Protein AF-W0DTK4-F1 (afdb_monomer_lite)

Structure (mmCIF, N/CA/C/O backbone):
data_AF-W0DTK4-F1
#
_entry.id   AF-W0DTK4-F1
#
loop_
_atom_site.group_PDB
_atom_site.id
_atom_site.type_symbol
_atom_site.label_atom_id
_atom_site.label_alt_id
_atom_site.label_comp_id
_atom_site.label_asym_id
_atom_site.label_entity_id
_atom_site.label_seq_id
_atom_site.pdbx_PDB_ins_code
_atom_site.Cartn_x
_atom_site.Cartn_y
_a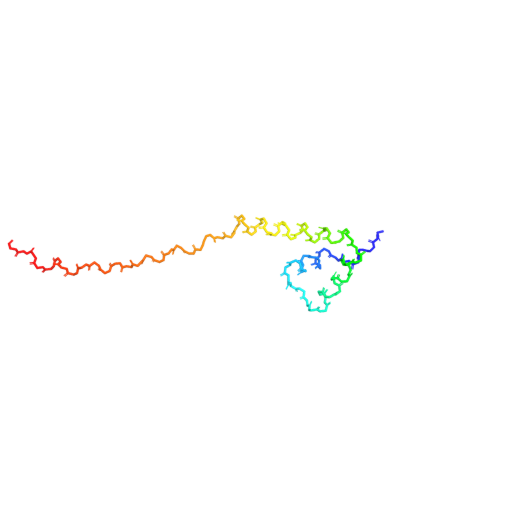tom_site.Cartn_z
_atom_site.occupancy
_atom_site.B_iso_or_equiv
_atom_site.auth_seq_id
_atom_site.auth_comp_id
_atom_site.auth_asym_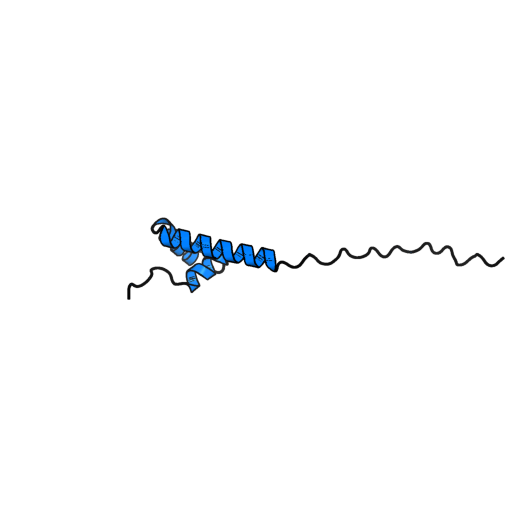id
_atom_site.auth_atom_id
_atom_site.pdbx_PDB_model_num
ATOM 1 N N . MET A 1 1 ? -11.539 23.854 1.029 1.00 37.00 1 MET A N 1
ATOM 2 C CA . MET A 1 1 ? -10.497 22.816 0.911 1.00 37.00 1 MET A CA 1
ATOM 3 C C . MET A 1 1 ? -10.938 21.688 1.819 1.00 37.00 1 MET A C 1
ATOM 5 O O . MET A 1 1 ? -11.011 21.905 3.016 1.00 37.00 1 MET A O 1
ATOM 9 N N . THR A 1 2 ? -11.411 20.578 1.263 1.00 47.69 2 THR A N 1
ATOM 10 C CA . THR A 1 2 ? -11.856 19.422 2.053 1.00 47.69 2 THR A CA 1
ATOM 11 C C . THR A 1 2 ? -10.624 18.742 2.634 1.00 47.69 2 THR A C 1
ATOM 13 O O . THR A 1 2 ? -9.768 18.305 1.865 1.00 47.69 2 THR A O 1
ATOM 16 N N . GLU A 1 3 ? -10.503 18.706 3.959 1.00 59.59 3 GLU A N 1
ATOM 17 C CA . GLU A 1 3 ? -9.438 17.963 4.633 1.00 59.59 3 GLU A CA 1
ATOM 18 C C . GLU A 1 3 ? -9.530 16.493 4.216 1.00 59.59 3 GLU A C 1
ATOM 20 O O . GLU A 1 3 ? -10.551 15.832 4.412 1.00 59.59 3 GLU A O 1
ATOM 25 N N . ARG A 1 4 ? -8.483 16.003 3.548 1.00 71.31 4 ARG A N 1
ATOM 26 C CA . ARG A 1 4 ? -8.366 14.591 3.191 1.00 71.31 4 ARG A CA 1
ATOM 27 C C . ARG A 1 4 ? -8.077 13.809 4.476 1.00 71.31 4 ARG A C 1
ATOM 29 O O . ARG A 1 4 ? -7.201 14.230 5.227 1.00 71.31 4 ARG A O 1
ATOM 36 N N . PRO A 1 5 ? -8.757 12.678 4.725 1.00 80.50 5 PRO A N 1
ATOM 37 C CA . PRO A 1 5 ? -8.579 11.923 5.964 1.00 80.50 5 PRO A CA 1
ATOM 38 C C . PRO A 1 5 ? -7.184 11.294 6.084 1.00 80.50 5 PRO A C 1
ATOM 40 O O . PRO A 1 5 ? -6.748 11.007 7.192 1.00 80.50 5 PRO A O 1
ATOM 43 N N . LEU A 1 6 ? -6.476 11.103 4.964 1.00 88.94 6 LEU A N 1
ATOM 44 C CA . LEU A 1 6 ? -5.090 10.641 4.915 1.00 88.94 6 LEU A CA 1
ATOM 45 C C . LEU A 1 6 ? -4.261 11.562 4.018 1.00 88.94 6 LEU A C 1
ATOM 47 O O . LEU A 1 6 ? -4.722 11.963 2.945 1.00 88.94 6 LEU A O 1
ATOM 51 N N . SER A 1 7 ? -3.032 11.860 4.437 1.00 93.12 7 SER A N 1
ATOM 52 C CA . SER A 1 7 ? -2.071 12.592 3.609 1.00 93.12 7 SER A CA 1
ATOM 53 C C . SER A 1 7 ? -1.403 11.673 2.578 1.00 93.12 7 SER A C 1
ATOM 55 O O . SER A 1 7 ? -1.368 10.448 2.741 1.00 93.12 7 SER A O 1
ATOM 57 N N . ASP A 1 8 ? -0.832 12.253 1.521 1.00 92.94 8 ASP A N 1
ATOM 58 C CA . ASP A 1 8 ? -0.110 11.479 0.504 1.00 92.94 8 ASP A CA 1
ATOM 59 C C . ASP A 1 8 ? 1.144 10.805 1.081 1.00 92.94 8 ASP A C 1
ATOM 61 O O . ASP A 1 8 ? 1.481 9.682 0.699 1.00 92.94 8 A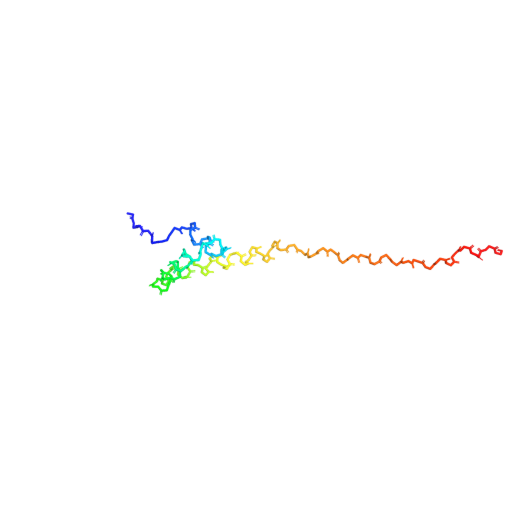SP A O 1
ATOM 65 N N . GLU A 1 9 ? 1.805 11.443 2.050 1.00 94.38 9 GLU A N 1
ATOM 66 C CA . GLU A 1 9 ? 2.951 10.883 2.769 1.00 94.38 9 GLU A CA 1
ATOM 67 C C . GLU A 1 9 ? 2.558 9.614 3.532 1.00 94.38 9 GLU A C 1
ATOM 69 O O . GLU A 1 9 ? 3.279 8.617 3.472 1.00 94.38 9 GLU A O 1
ATOM 74 N N . MET A 1 10 ? 1.392 9.610 4.191 1.00 94.94 10 MET A N 1
ATOM 75 C CA . MET A 1 10 ? 0.884 8.426 4.893 1.00 94.94 10 MET A CA 1
ATOM 76 C C . MET A 1 10 ? 0.577 7.277 3.928 1.00 94.94 10 MET A C 1
ATOM 78 O O . MET A 1 10 ? 0.892 6.125 4.228 1.00 94.94 10 MET A O 1
ATOM 82 N N . LEU A 1 11 ? -0.008 7.571 2.762 1.00 95.12 11 LEU A N 1
ATOM 83 C CA . LEU A 1 11 ? -0.316 6.557 1.747 1.00 95.12 11 LEU A CA 1
ATOM 84 C C . LEU A 1 11 ? 0.959 5.941 1.155 1.00 95.12 11 LEU A C 1
ATOM 86 O O . LEU A 1 11 ? 1.036 4.722 0.994 1.00 95.12 11 LEU A O 1
ATOM 90 N N . ASN A 1 12 ? 1.978 6.758 0.879 1.00 95.31 12 ASN A N 1
ATOM 91 C CA . ASN A 1 12 ? 3.273 6.267 0.405 1.00 95.31 12 ASN A CA 1
ATOM 92 C C . ASN A 1 12 ? 3.973 5.419 1.477 1.00 95.31 12 ASN A C 1
ATOM 94 O O . ASN A 1 12 ? 4.367 4.286 1.203 1.00 95.31 12 ASN A O 1
ATOM 98 N N . ALA A 1 13 ? 4.031 5.899 2.724 1.00 96.81 13 ALA A N 1
ATOM 99 C CA . ALA A 1 13 ? 4.611 5.150 3.838 1.00 96.81 13 ALA A CA 1
ATOM 100 C C . ALA A 1 13 ? 3.876 3.821 4.094 1.00 96.81 13 ALA A C 1
ATOM 102 O O . ALA A 1 13 ? 4.507 2.819 4.445 1.00 96.81 13 ALA A O 1
ATOM 103 N N . PHE A 1 14 ? 2.556 3.777 3.880 1.00 96.69 14 PHE A N 1
ATOM 104 C CA . PHE A 1 14 ? 1.778 2.540 3.934 1.00 96.69 14 PHE A CA 1
ATOM 105 C C . PHE A 1 14 ? 2.230 1.538 2.860 1.00 96.69 14 PHE A C 1
ATOM 107 O O . PHE A 1 14 ? 2.540 0.390 3.188 1.00 96.69 14 PHE A O 1
ATOM 114 N N . VAL A 1 15 ? 2.328 1.971 1.597 1.00 96.50 15 VAL A N 1
ATOM 115 C CA . VAL A 1 15 ? 2.800 1.142 0.467 1.00 96.50 15 VAL A CA 1
ATOM 116 C C . VAL A 1 15 ? 4.250 0.675 0.672 1.00 96.50 15 VAL A C 1
ATOM 118 O O . VAL A 1 15 ? 4.619 -0.447 0.299 1.00 96.50 15 VAL A O 1
ATOM 121 N N . ASP A 1 16 ? 5.071 1.493 1.326 1.00 95.44 16 ASP A N 1
ATOM 122 C CA . ASP A 1 16 ? 6.461 1.184 1.660 1.00 95.44 16 ASP A CA 1
ATOM 123 C C . ASP A 1 16 ? 6.654 0.389 2.951 1.00 95.44 16 ASP A C 1
ATOM 125 O O . ASP A 1 16 ? 7.773 -0.034 3.241 1.00 95.44 16 ASP A O 1
ATOM 129 N N . ARG A 1 17 ? 5.569 0.082 3.674 1.00 95.00 17 ARG A N 1
ATOM 130 C CA . ARG A 1 17 ? 5.594 -0.612 4.975 1.00 95.00 17 ARG A CA 1
ATOM 131 C C . ARG A 1 17 ? 6.437 0.120 6.029 1.00 95.00 17 ARG A C 1
ATOM 133 O O . ARG A 1 17 ? 7.013 -0.516 6.907 1.00 95.00 17 ARG A O 1
ATOM 140 N N . GLN A 1 18 ? 6.490 1.445 5.944 1.00 97.38 18 GLN A N 1
ATOM 141 C CA . GLN A 1 18 ? 7.238 2.327 6.846 1.00 97.38 18 GLN A CA 1
ATOM 142 C C . GLN A 1 18 ? 6.370 2.928 7.962 1.00 97.38 18 GLN A C 1
ATOM 144 O O . GLN A 1 18 ? 6.856 3.717 8.765 1.00 97.38 18 GLN A O 1
ATOM 149 N N . LEU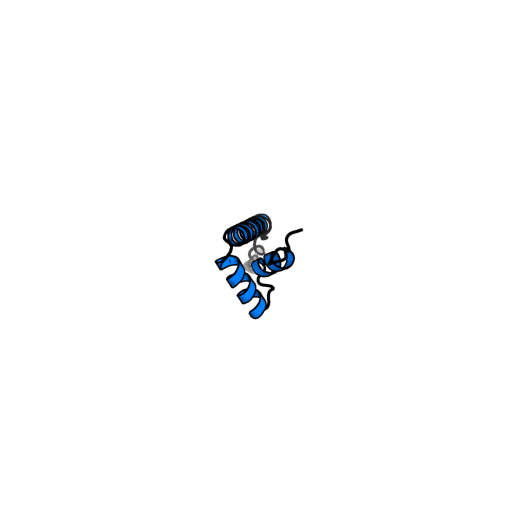 A 1 19 ? 5.090 2.558 8.030 1.00 96.62 19 LEU A N 1
ATOM 150 C CA . LEU A 1 19 ? 4.197 2.968 9.109 1.00 96.62 19 LEU A CA 1
ATOM 151 C C . LEU A 1 19 ? 4.391 2.137 10.378 1.00 96.62 19 LEU A C 1
ATOM 153 O O . LEU A 1 19 ? 4.719 0.947 10.324 1.00 96.62 19 LEU A O 1
ATOM 157 N N . SER A 1 20 ? 4.089 2.756 11.522 1.00 97.06 20 SER A N 1
ATOM 158 C CA . SER A 1 20 ? 3.903 2.037 12.779 1.00 97.06 20 SER A CA 1
ATOM 159 C C . SER A 1 20 ? 2.711 1.071 12.685 1.00 97.06 20 SER A C 1
ATOM 161 O O . SER A 1 20 ? 1.866 1.163 11.788 1.00 97.06 20 SER A O 1
ATOM 163 N N . ALA A 1 21 ? 2.614 0.119 13.617 1.00 95.75 21 ALA A N 1
ATOM 164 C CA . ALA A 1 21 ? 1.481 -0.806 13.648 1.00 95.75 21 ALA A CA 1
ATOM 165 C C . ALA A 1 21 ? 0.138 -0.076 13.849 1.00 95.75 21 ALA A C 1
ATOM 167 O O . ALA A 1 21 ? -0.861 -0.468 13.245 1.00 95.75 21 ALA A O 1
ATOM 168 N N . GLU A 1 22 ? 0.128 0.982 14.662 1.00 96.19 22 GLU A N 1
ATOM 169 C CA . GLU A 1 22 ? -1.053 1.801 14.941 1.00 96.19 22 GLU A CA 1
ATOM 170 C C . GLU A 1 22 ? -1.496 2.581 13.700 1.00 96.19 22 GLU A C 1
ATOM 172 O O . GLU A 1 22 ? -2.641 2.441 13.262 1.00 96.19 22 GLU A O 1
ATOM 177 N N . ASP A 1 23 ? -0.570 3.296 13.057 1.00 94.19 23 ASP A N 1
ATOM 178 C CA . ASP A 1 23 ? -0.865 4.072 11.847 1.00 94.19 23 ASP A CA 1
ATOM 179 C C . ASP A 1 23 ? -1.320 3.168 10.703 1.00 94.19 23 ASP A C 1
ATOM 181 O O . ASP A 1 23 ? -2.242 3.495 9.956 1.00 94.19 23 ASP A O 1
ATOM 185 N N . ARG A 1 24 ? -0.723 1.975 10.587 1.00 96.56 24 ARG A N 1
ATOM 186 C CA . ARG A 1 24 ? -1.146 0.990 9.591 1.00 96.56 24 ARG A CA 1
ATOM 187 C C . ARG A 1 24 ? -2.592 0.553 9.815 1.00 96.56 24 ARG A C 1
ATOM 189 O O . ARG A 1 24 ? -3.331 0.407 8.845 1.00 96.56 24 ARG A O 1
ATOM 196 N N . LEU A 1 25 ? -3.003 0.326 11.065 1.00 96.12 25 LEU A N 1
ATOM 197 C CA . LEU A 1 25 ? -4.391 -0.020 11.388 1.00 96.12 25 LEU A CA 1
ATOM 198 C C . LEU A 1 25 ? -5.344 1.141 11.104 1.00 96.12 25 LEU A C 1
ATOM 200 O O . LEU A 1 25 ? -6.441 0.901 10.603 1.00 96.12 25 LEU A O 1
ATOM 204 N N . HIS A 1 26 ? -4.931 2.376 11.390 1.00 94.19 26 HIS A N 1
ATOM 205 C CA . HIS A 1 26 ? -5.707 3.565 11.055 1.00 94.19 26 HIS A CA 1
ATOM 206 C C . HIS A 1 26 ? -5.941 3.669 9.541 1.00 94.19 26 HIS A C 1
ATOM 208 O O . HIS A 1 26 ? -7.090 3.708 9.102 1.00 94.19 26 HIS A O 1
ATOM 214 N N . VAL A 1 27 ? -4.874 3.591 8.740 1.00 94.69 27 VAL A N 1
ATOM 215 C CA . VAL A 1 27 ? -4.951 3.632 7.271 1.00 94.69 27 VAL A CA 1
ATOM 216 C C . VAL A 1 27 ? -5.840 2.513 6.720 1.00 94.69 27 VAL A C 1
ATOM 218 O O . VAL A 1 27 ? -6.685 2.767 5.865 1.00 94.69 27 VAL A O 1
ATOM 221 N N . LEU A 1 28 ? -5.722 1.288 7.245 1.00 95.62 28 LEU A N 1
ATOM 222 C CA . LEU A 1 28 ? -6.566 0.163 6.826 1.00 95.62 28 LEU A CA 1
ATOM 223 C C . LEU A 1 28 ? -8.058 0.398 7.091 1.00 95.62 28 LEU A C 1
ATOM 225 O O . LEU A 1 28 ? -8.874 0.030 6.251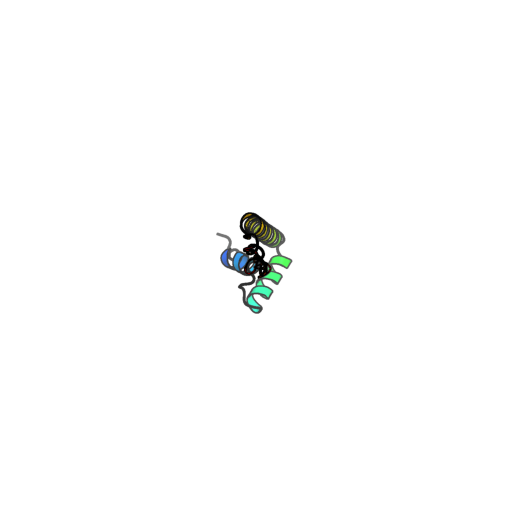 1.00 95.62 28 LEU A O 1
ATOM 229 N N . ARG A 1 29 ? -8.421 1.003 8.230 1.00 95.06 29 ARG A N 1
ATOM 230 C CA . ARG A 1 29 ? -9.824 1.336 8.535 1.00 95.06 29 ARG A CA 1
ATOM 231 C C . ARG A 1 29 ? -10.367 2.366 7.552 1.00 95.06 29 ARG A C 1
ATOM 233 O O . ARG A 1 29 ? -11.432 2.158 6.990 1.00 95.06 29 ARG A O 1
ATOM 240 N N . VAL A 1 30 ? -9.603 3.427 7.293 1.00 94.50 30 VAL A N 1
ATOM 241 C CA . VAL A 1 30 ? -10.022 4.489 6.369 1.00 94.50 30 VAL A CA 1
ATOM 242 C C . VAL A 1 30 ? -10.170 3.958 4.937 1.00 94.50 30 VAL A C 1
ATOM 244 O O . VAL A 1 30 ? -11.154 4.258 4.272 1.00 94.50 30 VAL A O 1
ATOM 247 N N . ILE A 1 31 ? -9.241 3.118 4.467 1.00 94.44 31 ILE A N 1
ATOM 248 C CA . ILE A 1 31 ? -9.322 2.492 3.135 1.00 94.44 31 ILE A CA 1
ATOM 249 C C . ILE A 1 31 ? -10.510 1.526 3.023 1.00 94.44 31 ILE A C 1
ATOM 251 O O . ILE A 1 31 ? -11.096 1.399 1.949 1.00 94.44 31 ILE A O 1
ATOM 255 N N . ALA A 1 32 ? -10.857 0.817 4.101 1.00 93.25 32 ALA A N 1
ATOM 256 C CA . ALA A 1 32 ? -12.002 -0.091 4.094 1.00 93.25 32 ALA A CA 1
ATOM 257 C C . ALA A 1 32 ? -13.330 0.657 3.884 1.00 93.25 32 ALA A C 1
ATOM 259 O O . ALA A 1 32 ? -14.222 0.129 3.219 1.00 93.25 32 ALA A O 1
ATOM 260 N N . ASP A 1 33 ? -13.424 1.885 4.399 1.00 94.12 33 ASP A N 1
ATOM 261 C CA . ASP A 1 33 ? -14.616 2.729 4.295 1.00 94.12 33 ASP A CA 1
ATOM 262 C C . ASP A 1 33 ? -14.646 3.576 3.006 1.00 94.12 33 ASP A C 1
ATOM 264 O O . ASP A 1 33 ? -15.723 3.953 2.542 1.00 94.12 33 ASP A O 1
ATOM 268 N N . ASP A 1 34 ? -13.491 3.839 2.382 1.00 93.44 34 ASP A N 1
ATOM 269 C CA . ASP A 1 34 ? -13.371 4.650 1.166 1.00 93.44 34 ASP A CA 1
ATOM 270 C C . ASP A 1 34 ? -12.716 3.883 0.003 1.00 93.44 34 ASP A C 1
ATOM 272 O O . ASP A 1 34 ? -11.494 3.707 -0.091 1.00 93.44 34 ASP A O 1
ATOM 276 N N . ARG A 1 35 ? -13.551 3.493 -0.971 1.00 92.25 35 ARG A N 1
ATOM 277 C CA . ARG A 1 35 ? -13.097 2.816 -2.195 1.00 92.25 35 ARG A CA 1
ATOM 278 C C . ARG A 1 35 ? -12.133 3.646 -3.040 1.00 92.25 35 ARG A C 1
ATOM 280 O O . ARG A 1 35 ? -11.288 3.053 -3.709 1.00 92.25 35 ARG A O 1
ATOM 287 N N . HIS A 1 36 ? -12.261 4.971 -3.055 1.00 92.25 36 HIS A N 1
ATOM 288 C CA . HIS A 1 36 ? -11.371 5.831 -3.831 1.00 92.25 36 HIS A CA 1
ATOM 289 C C . HIS A 1 36 ? -9.955 5.790 -3.252 1.00 92.25 36 HIS A C 1
ATOM 291 O O . HIS A 1 36 ? -8.991 5.623 -3.996 1.00 92.25 36 HIS A O 1
ATOM 297 N N . LEU A 1 37 ? -9.830 5.843 -1.922 1.00 93.19 37 LEU A N 1
ATOM 298 C CA . LEU A 1 37 ? -8.543 5.679 -1.239 1.00 93.19 37 LEU A CA 1
ATOM 299 C C . LEU A 1 37 ? -7.951 4.281 -1.452 1.00 93.19 37 LEU A C 1
ATOM 301 O O . LEU A 1 37 ? -6.747 4.149 -1.674 1.00 93.19 37 LEU A O 1
ATOM 305 N N . GLY A 1 38 ? -8.787 3.241 -1.466 1.00 93.94 38 GLY A N 1
ATOM 306 C CA . GLY A 1 38 ? -8.346 1.892 -1.827 1.00 93.94 38 GLY A CA 1
ATOM 307 C C . GLY A 1 38 ? -7.762 1.806 -3.238 1.00 93.94 38 GLY A C 1
ATOM 308 O O . GLY A 1 38 ? -6.686 1.235 -3.425 1.00 93.94 38 GLY A O 1
ATOM 309 N N . GLN A 1 39 ? -8.428 2.412 -4.225 1.00 95.81 39 GLN A N 1
ATOM 310 C CA . GLN A 1 39 ? -7.924 2.464 -5.600 1.00 95.81 39 GLN A CA 1
ATOM 311 C C . GLN A 1 39 ? -6.588 3.212 -5.680 1.00 95.81 39 GLN A C 1
ATOM 313 O O . GLN A 1 39 ? -5.633 2.737 -6.291 1.00 95.81 39 GLN A O 1
ATOM 318 N N . GLU A 1 40 ? -6.495 4.338 -4.985 1.00 95.06 40 GLU A N 1
ATOM 319 C CA . GLU A 1 40 ? -5.296 5.161 -4.902 1.00 95.06 40 GLU A CA 1
ATOM 320 C C . GLU A 1 40 ? -4.074 4.419 -4.330 1.00 95.06 40 GLU A C 1
ATOM 322 O O . GLU A 1 40 ? -2.942 4.627 -4.780 1.00 95.06 40 GLU A O 1
ATOM 327 N N . VAL A 1 41 ? -4.279 3.542 -3.346 1.00 95.94 41 VAL A N 1
ATOM 328 C CA . VAL A 1 41 ? -3.216 2.688 -2.794 1.00 95.94 41 VAL A CA 1
ATOM 329 C C . VAL A 1 41 ? -2.803 1.603 -3.784 1.00 95.94 41 VAL A C 1
ATOM 331 O O . VAL A 1 41 ? -1.606 1.350 -3.947 1.00 95.94 41 VAL A O 1
ATOM 334 N N . CYS A 1 42 ? -3.762 0.990 -4.482 1.00 97.00 42 CYS A N 1
ATOM 335 C CA . CYS A 1 42 ? -3.481 0.012 -5.534 1.00 97.00 42 CYS A CA 1
ATOM 336 C C . CYS A 1 42 ? -2.629 0.615 -6.659 1.00 97.00 42 CYS A C 1
ATOM 338 O O . CYS A 1 42 ? -1.676 -0.018 -7.119 1.00 97.00 42 CYS A O 1
ATOM 340 N N . ASP A 1 43 ? -2.934 1.845 -7.075 1.00 97.19 43 ASP A N 1
ATOM 341 C CA . ASP A 1 43 ? -2.198 2.535 -8.134 1.00 97.19 43 ASP A CA 1
ATOM 342 C C . ASP A 1 43 ? -0.760 2.858 -7.704 1.00 97.19 43 ASP A C 1
ATOM 344 O O . ASP A 1 43 ? 0.189 2.569 -8.440 1.00 97.19 43 ASP A O 1
ATOM 348 N N . ARG A 1 44 ? -0.571 3.360 -6.474 1.00 96.88 44 ARG A N 1
ATOM 349 C CA . ARG A 1 44 ? 0.766 3.595 -5.898 1.00 96.88 44 ARG A CA 1
ATOM 350 C C . ARG A 1 44 ? 1.576 2.299 -5.799 1.00 96.88 44 ARG A C 1
ATOM 352 O O . ARG A 1 44 ? 2.739 2.266 -6.205 1.00 96.88 44 ARG A O 1
ATOM 359 N N . HIS A 1 45 ? 0.958 1.209 -5.341 1.00 97.00 45 HIS A N 1
ATOM 360 C CA . HIS A 1 45 ? 1.605 -0.104 -5.295 1.00 97.00 45 HIS A CA 1
ATOM 361 C C . HIS A 1 45 ? 1.998 -0.596 -6.694 1.00 97.00 45 HIS A C 1
ATOM 363 O O . HIS A 1 45 ? 3.101 -1.102 -6.885 1.00 97.00 45 HIS A O 1
ATOM 369 N N . ARG A 1 46 ? 1.132 -0.428 -7.702 1.00 97.19 46 ARG A N 1
ATOM 370 C CA . ARG A 1 46 ? 1.445 -0.804 -9.089 1.00 97.19 46 ARG A CA 1
ATOM 371 C C . ARG A 1 46 ? 2.678 -0.065 -9.607 1.00 97.19 46 ARG A C 1
ATOM 373 O O . ARG A 1 46 ? 3.545 -0.699 -10.201 1.00 97.19 46 ARG A O 1
ATOM 380 N N . ILE A 1 47 ? 2.763 1.248 -9.396 1.00 96.12 47 ILE A N 1
ATOM 381 C CA . ILE A 1 47 ? 3.909 2.049 -9.854 1.00 96.12 47 ILE A CA 1
ATOM 382 C C . ILE A 1 47 ? 5.198 1.565 -9.188 1.00 96.12 47 ILE A C 1
ATOM 384 O O . ILE A 1 47 ? 6.197 1.360 -9.876 1.00 96.12 47 ILE A O 1
ATOM 388 N N . LYS A 1 48 ? 5.164 1.313 -7.877 1.00 94.69 48 LYS A N 1
ATOM 389 C CA . LYS A 1 48 ? 6.302 0.749 -7.143 1.00 94.69 48 LYS A CA 1
ATOM 390 C C . LYS A 1 48 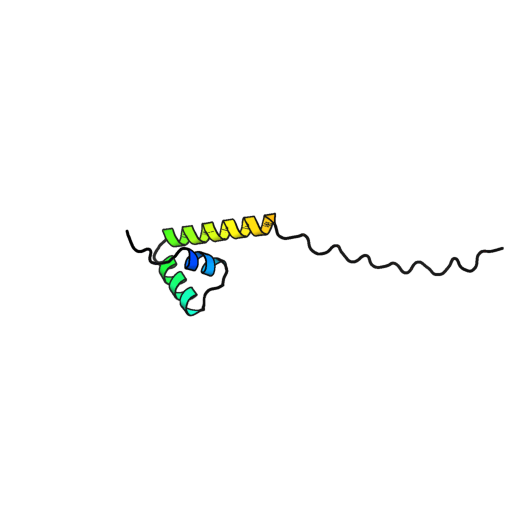? 6.788 -0.568 -7.750 1.00 94.69 48 LYS A C 1
ATOM 392 O O . LYS A 1 48 ? 7.985 -0.727 -7.970 1.00 94.69 48 LYS A O 1
ATOM 397 N N . GLU A 1 49 ? 5.877 -1.480 -8.077 1.00 95.12 49 GLU A N 1
ATOM 398 C CA . GLU A 1 49 ? 6.242 -2.757 -8.700 1.00 95.12 49 GLU A CA 1
ATOM 399 C C . GLU A 1 49 ? 6.853 -2.574 -10.093 1.00 95.12 49 GLU A C 1
ATOM 401 O O . GLU A 1 49 ? 7.853 -3.210 -10.415 1.00 95.12 49 GLU A O 1
ATOM 406 N N . LEU A 1 50 ? 6.314 -1.663 -10.908 1.00 95.31 50 LEU A N 1
ATOM 407 C CA . LEU A 1 50 ? 6.887 -1.341 -12.219 1.00 95.31 50 LEU A CA 1
ATOM 408 C C . LEU A 1 50 ? 8.312 -0.786 -12.108 1.00 95.31 50 LEU A C 1
ATOM 410 O O . LEU A 1 50 ? 9.194 -1.195 -12.863 1.00 95.31 50 LEU A O 1
ATOM 414 N N . VAL A 1 51 ? 8.547 0.115 -11.152 1.00 93.81 51 VAL A N 1
ATOM 415 C CA . VAL A 1 51 ? 9.879 0.668 -10.876 1.00 93.81 51 VAL A CA 1
ATOM 416 C C . VAL A 1 51 ? 10.826 -0.436 -10.406 1.00 93.81 51 VAL A C 1
ATOM 418 O O . VAL A 1 51 ? 11.934 -0.552 -10.928 1.00 93.81 51 VAL A O 1
ATOM 421 N N . ASN A 1 52 ? 10.383 -1.296 -9.487 1.00 92.25 52 ASN A N 1
ATOM 422 C CA . ASN A 1 52 ? 11.174 -2.437 -9.034 1.00 92.25 52 ASN A CA 1
ATOM 423 C C . ASN A 1 52 ? 11.562 -3.343 -10.206 1.00 92.25 52 ASN A C 1
ATOM 425 O O . ASN A 1 52 ? 12.724 -3.704 -10.325 1.00 92.25 52 ASN A O 1
ATOM 429 N N . LEU A 1 53 ? 10.642 -3.658 -11.118 1.00 90.69 53 LEU A N 1
ATOM 430 C CA . LEU A 1 53 ? 10.936 -4.491 -12.289 1.00 90.69 53 LEU A CA 1
ATOM 431 C C . LEU A 1 53 ? 11.935 -3.844 -13.257 1.00 90.69 53 LEU A C 1
ATOM 433 O O . LEU A 1 53 ? 12.786 -4.540 -13.805 1.00 90.69 53 LEU A O 1
ATOM 437 N N . ALA A 1 54 ? 11.843 -2.531 -13.471 1.00 90.88 54 ALA A N 1
ATOM 438 C CA . ALA A 1 54 ? 12.734 -1.817 -14.383 1.00 90.88 54 ALA A CA 1
ATOM 439 C C . ALA A 1 54 ? 14.163 -1.671 -13.833 1.00 90.88 54 ALA A C 1
ATOM 441 O O . ALA A 1 54 ? 15.117 -1.623 -14.611 1.00 90.88 54 ALA A O 1
ATOM 442 N N . TYR A 1 55 ? 14.312 -1.591 -12.506 1.00 88.12 55 TYR A N 1
ATOM 443 C CA . TYR A 1 55 ? 15.574 -1.218 -11.863 1.00 88.12 55 TYR A CA 1
ATOM 444 C C . TYR A 1 55 ? 16.147 -2.258 -10.889 1.00 88.12 55 TYR A C 1
ATOM 446 O O . TYR A 1 55 ? 17.259 -2.048 -10.397 1.00 88.12 55 TYR A O 1
ATOM 454 N N . CYS A 1 56 ? 15.470 -3.380 -10.610 1.00 80.56 56 CYS A N 1
ATOM 455 C CA . CYS A 1 56 ? 16.074 -4.473 -9.844 1.00 80.56 56 CYS A CA 1
ATOM 456 C C . CYS A 1 56 ? 17.277 -5.004 -10.621 1.00 80.56 56 CYS A C 1
ATOM 458 O O . CYS A 1 56 ? 17.134 -5.640 -11.666 1.00 80.56 56 CYS A O 1
ATOM 460 N N . GLN A 1 57 ? 18.474 -4.721 -10.111 1.00 73.25 57 GLN A N 1
ATOM 461 C CA . GLN A 1 57 ? 19.697 -5.144 -10.770 1.00 73.25 57 GLN A CA 1
ATOM 462 C C . GLN A 1 57 ? 19.749 -6.672 -10.867 1.00 73.25 57 GLN A C 1
ATOM 464 O O . GLN A 1 57 ? 19.375 -7.357 -9.907 1.00 73.25 57 GLN A O 1
ATOM 469 N N . PRO A 1 58 ? 20.237 -7.225 -11.993 1.00 70.75 58 PRO A N 1
ATOM 470 C CA . PRO A 1 58 ? 20.549 -8.641 -12.047 1.00 70.75 58 PRO A CA 1
ATOM 471 C C . PRO A 1 58 ? 21.531 -8.957 -10.916 1.00 70.75 58 PRO A C 1
ATOM 473 O O . PRO A 1 58 ? 22.444 -8.176 -10.634 1.00 70.75 58 PRO A O 1
ATOM 476 N N . GLY A 1 59 ? 21.305 -10.086 -10.240 1.00 71.50 59 GLY A N 1
ATOM 477 C CA . GLY A 1 59 ? 22.177 -10.546 -9.164 1.00 71.50 59 GLY A CA 1
ATOM 478 C C . GLY A 1 59 ? 23.648 -10.566 -9.597 1.00 71.50 59 GLY A C 1
ATOM 479 O O . GLY A 1 59 ? 23.941 -10.605 -10.798 1.00 71.50 59 GLY A O 1
ATOM 480 N N . PRO A 1 60 ? 24.589 -10.535 -8.636 1.00 78.12 60 PRO A N 1
ATOM 481 C CA . PRO A 1 60 ? 26.008 -10.536 -8.960 1.00 78.12 60 PRO A CA 1
ATOM 482 C C . PRO A 1 60 ? 26.316 -11.698 -9.914 1.00 78.12 60 PRO A C 1
ATOM 484 O O . PRO A 1 60 ? 25.765 -12.790 -9.727 1.00 78.12 60 PRO A O 1
ATOM 487 N N . PRO A 1 61 ? 27.174 -11.488 -10.931 1.00 77.75 61 PRO A N 1
ATOM 488 C CA . PRO A 1 61 ? 27.515 -12.548 -11.865 1.00 77.75 61 PRO A CA 1
ATOM 489 C C . PRO A 1 61 ? 27.995 -13.773 -11.077 1.00 77.75 61 PRO A C 1
ATOM 491 O O . PRO A 1 61 ? 28.699 -13.609 -10.069 1.00 77.75 61 PRO A O 1
ATOM 494 N N . PRO A 1 62 ? 27.613 -14.997 -11.488 1.00 78.19 62 PRO A N 1
ATOM 495 C CA . PRO A 1 62 ? 28.041 -16.201 -10.795 1.00 78.19 62 PRO A CA 1
ATOM 496 C C . PRO A 1 62 ? 29.564 -16.177 -10.685 1.00 78.19 62 PRO A C 1
ATOM 498 O O . PRO A 1 62 ? 30.266 -15.951 -11.674 1.00 78.19 62 PRO A O 1
ATOM 501 N N . ARG A 1 63 ? 30.084 -16.349 -9.461 1.00 77.56 63 ARG A N 1
ATOM 502 C CA . ARG A 1 63 ? 31.531 -16.359 -9.228 1.00 77.56 63 ARG A CA 1
ATOM 503 C C . ARG A 1 63 ? 32.133 -17.423 -10.133 1.00 77.56 63 ARG A C 1
ATOM 505 O O . ARG A 1 63 ? 31.798 -18.597 -9.992 1.00 77.56 63 ARG A O 1
ATOM 512 N N . ALA A 1 64 ? 33.019 -17.013 -11.040 1.00 72.25 64 ALA A N 1
ATOM 513 C CA . ALA A 1 64 ? 33.804 -17.949 -11.823 1.00 72.25 64 ALA A CA 1
ATOM 514 C C . ALA A 1 64 ? 34.532 -18.864 -10.835 1.00 72.25 64 ALA A C 1
ATOM 516 O O . ALA A 1 64 ? 35.412 -18.421 -10.090 1.00 72.25 64 ALA A O 1
ATOM 517 N N . VAL A 1 65 ? 34.124 -20.131 -10.779 1.00 70.44 65 VAL A N 1
ATOM 518 C CA . VAL A 1 65 ? 34.878 -21.157 -10.071 1.00 70.44 65 VAL A CA 1
ATOM 519 C C . VAL A 1 65 ? 36.234 -21.159 -10.759 1.00 70.44 65 VAL A C 1
ATOM 521 O O . VAL A 1 65 ? 36.325 -21.519 -11.931 1.00 70.44 65 VAL A O 1
ATOM 524 N N . ARG A 1 66 ? 37.280 -20.665 -10.085 1.00 64.56 66 ARG A N 1
ATOM 525 C CA . ARG A 1 66 ? 38.643 -20.767 -10.608 1.00 64.56 66 ARG A CA 1
ATOM 526 C C . ARG A 1 66 ? 38.905 -22.258 -10.748 1.00 64.56 66 ARG A C 1
ATOM 528 O O . ARG A 1 66 ? 39.151 -22.934 -9.753 1.00 64.56 66 ARG A O 1
ATOM 535 N N . SER A 1 67 ? 38.814 -22.776 -11.966 1.00 64.75 67 SER A N 1
ATOM 536 C CA . SER A 1 67 ? 39.321 -24.098 -12.275 1.00 64.75 67 SER A CA 1
ATOM 537 C C . SER A 1 67 ? 40.800 -24.069 -11.912 1.00 64.75 67 SER A C 1
ATOM 539 O O . SER A 1 67 ? 41.584 -23.362 -12.550 1.00 64.75 67 SER A O 1
ATOM 541 N N . CYS A 1 68 ? 41.181 -24.787 -10.856 1.00 57.44 68 CYS A N 1
ATOM 542 C CA . CYS A 1 68 ? 42.561 -25.194 -10.661 1.00 57.44 68 CYS A CA 1
ATOM 543 C C . CYS A 1 68 ? 42.956 -25.957 -11.925 1.00 57.44 68 CYS A C 1
ATOM 545 O O . CYS A 1 68 ? 42.593 -27.120 -12.088 1.00 57.44 68 CYS A O 1
ATOM 547 N N . GLY A 1 69 ? 43.628 -25.276 -12.855 1.00 62.34 69 GLY A N 1
ATOM 548 C CA . GLY A 1 69 ? 44.193 -25.925 -14.027 1.00 62.34 69 GLY A CA 1
ATOM 549 C C . GLY A 1 69 ? 45.088 -27.078 -13.562 1.00 62.34 69 GLY A C 1
ATOM 550 O O . GLY A 1 69 ? 45.788 -26.930 -12.551 1.00 62.34 69 GLY A O 1
ATOM 551 N N . PRO A 1 70 ? 45.060 -28.240 -14.235 1.00 58.09 70 PRO A N 1
ATOM 552 C CA . PRO A 1 70 ? 45.887 -29.362 -13.831 1.00 58.09 70 PRO A CA 1
ATOM 553 C C . PRO A 1 70 ? 47.358 -28.937 -13.878 1.00 58.09 70 PRO A C 1
ATOM 555 O O . PRO A 1 70 ? 47.859 -28.469 -14.900 1.00 58.09 70 PRO A O 1
ATOM 558 N N . ARG A 1 71 ? 48.059 -29.107 -12.750 1.00 61.50 71 ARG A N 1
ATOM 559 C CA . ARG A 1 71 ? 49.491 -28.805 -12.541 1.00 61.50 71 ARG A CA 1
ATOM 560 C C . ARG A 1 71 ? 50.426 -29.723 -13.358 1.00 61.50 71 ARG A C 1
ATOM 562 O O . ARG A 1 71 ? 51.515 -30.052 -12.898 1.00 61.50 71 ARG A O 1
ATOM 569 N N . PHE A 1 72 ? 50.010 -30.174 -14.541 1.00 58.84 72 PHE A N 1
ATOM 570 C CA . PHE A 1 72 ? 50.674 -31.235 -15.301 1.00 58.84 72 PHE A CA 1
ATOM 571 C C . PHE A 1 72 ? 51.765 -30.740 -16.270 1.00 58.84 72 PHE A C 1
ATOM 573 O O . PHE A 1 72 ? 52.619 -31.514 -16.685 1.00 58.84 72 PHE A O 1
ATOM 580 N N . TRP A 1 73 ? 51.845 -29.444 -16.576 1.00 58.44 73 TRP A N 1
ATOM 581 C CA . TRP A 1 73 ? 52.788 -28.935 -17.589 1.00 58.44 73 TRP A CA 1
ATOM 582 C C . TRP A 1 73 ? 54.239 -28.750 -17.112 1.00 58.44 73 TRP A C 1
ATOM 584 O O . TRP A 1 73 ? 55.040 -28.132 -17.805 1.00 58.44 73 TRP A O 1
ATOM 594 N N . ARG A 1 74 ? 54.616 -29.274 -15.939 1.00 56.66 74 ARG A N 1
ATOM 595 C CA . ARG A 1 74 ? 55.967 -29.075 -15.378 1.00 56.66 74 ARG A CA 1
ATOM 596 C C . ARG A 1 74 ? 56.974 -30.192 -15.708 1.00 56.66 74 ARG A C 1
ATOM 598 O O . ARG A 1 74 ? 58.089 -30.128 -15.207 1.00 56.66 74 ARG A O 1
ATOM 605 N N . TRP A 1 75 ? 56.601 -31.181 -16.530 1.00 56.41 75 TRP A N 1
ATOM 606 C CA . TRP A 1 75 ? 57.408 -32.392 -16.784 1.00 56.41 75 TRP A CA 1
ATOM 607 C C . TRP A 1 75 ? 57.506 -32.843 -18.256 1.00 56.41 75 TRP A C 1
ATOM 609 O O . TRP A 1 75 ? 57.865 -33.985 -18.511 1.00 56.41 75 TRP A O 1
ATOM 619 N N . TRP A 1 76 ? 57.243 -31.975 -19.237 1.00 54.19 76 TRP A N 1
ATOM 620 C CA . TRP A 1 76 ? 57.492 -32.301 -20.652 1.00 54.19 76 TRP A CA 1
ATOM 621 C C . TRP A 1 76 ? 58.588 -31.406 -21.226 1.00 54.19 76 TRP A C 1
ATOM 623 O O . TRP A 1 76 ? 58.329 -30.374 -21.838 1.00 54.19 76 TRP A O 1
ATOM 633 N N . ARG A 1 77 ? 59.834 -31.814 -20.979 1.00 46.28 77 ARG A N 1
ATOM 634 C CA . ARG A 1 77 ? 61.015 -31.411 -21.745 1.00 46.28 77 ARG A CA 1
ATOM 635 C C . ARG A 1 77 ? 61.864 -32.672 -21.930 1.00 46.28 77 ARG A C 1
ATOM 637 O O . ARG A 1 77 ? 62.787 -32.911 -21.160 1.00 46.28 77 ARG A O 1
ATOM 644 N N . PHE A 1 78 ? 61.417 -33.520 -22.855 1.00 46.41 78 PHE A N 1
ATOM 645 C CA . PHE A 1 78 ? 62.291 -34.458 -23.559 1.00 46.41 78 PHE A CA 1
ATOM 646 C C . PHE A 1 78 ? 62.912 -33.713 -24.738 1.00 46.41 78 PHE A C 1
ATOM 648 O O . PHE A 1 78 ? 62.194 -32.859 -25.314 1.00 46.41 78 PHE A O 1
#

Organism: NCBI:txid713585

Foldseek 3Di:
DDDDPDDPVLLLCLLVVVDDPVSVVVLVVVCVVDVVSVVVSVVSNVVVVVVCVVPVDDPDDPPPPPPPDPPPPPPPDD

Sequence (78 aa):
MTERPLSDEMLNAFVDRQLSAEDRLHVLRVIADDRHLGQEVCDRHRIKELVNLAYCQPGPPPRAVRSCGPRFWRWWRF

Radius of gyration: 26.88 Å; chains: 1; bounding box: 77×57×38 Å

Secondary structure (DSSP, 8-state):
-PPPSS-HHHHHHHHTT-S-HHHHHHHHHHHHH-HHHHHHHHHHHHHHHHHHHHH-PPPPPPP-------TTTTS---

pLDDT: mean 83.69, std 16.32, range [37.0, 97.38]